Protein AF-H2C6B7-F1 (afdb_monomer)

Nearest PDB structures (foldseek):
  6e90-assembly2_B  TM=6.143E-01  e=3.074E+00  Homo sapiens
  7wkk-assembly1_D  TM=4.097E-01  e=7.605E+00  Xenopus laevis

Mean predicted aligned error: 4.47 Å

Organism: NCBI:txid671065

Radius of gyration: 13.26 Å; Cα contacts (8 Å, |Δi|>4): 82; chains: 1; bounding box: 32×22×39 Å

Secondary structure (DSSP, 8-state):
--HHHHHHHHHHHHHHHHHHHHTT-SSHHHHHHHHHHHHHHTHHHHHHHS-TT-HHIIIIIHHHHHHHHHHHHHHHHHHHH-

Solvent-accessible surface area (backbone atoms only — not comparable to full-atom values): 4363 Å² total; per-residue (Å²): 131,53,40,62,58,52,46,36,49,52,28,28,53,46,13,36,55,48,14,56,58,32,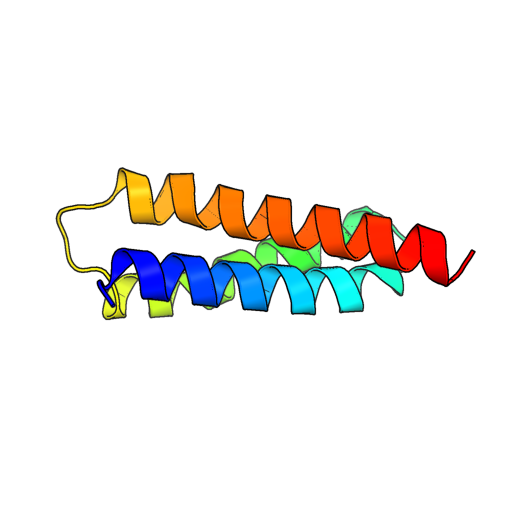68,77,46,96,43,71,69,60,31,53,51,46,49,51,51,54,52,58,70,44,50,65,54,46,61,74,50,46,62,96,86,48,64,64,52,66,60,49,51,28,48,51,37,18,52,50,30,19,50,52,39,32,54,51,48,56,69,71,76,106

Foldseek 3Di:
DALLVVLLVLLLVLLQVLLVVLLPDPDPVVSVVSLVVSLVVCLVVLPVRHDPDPPCSSPPVSNVSSPVSSVVNNVVCVVVVD

Sequence (82 aa):
MDGEDKLLLVRGIVGLVVGAISAFLPTLYYALLLLAIGYISTIPLAGYIAPEGKRRTRYLKGTLTLVVAWLLILVVLYNLVA

pLDDT: mean 87.35, std 10.57, range [55.0, 97.56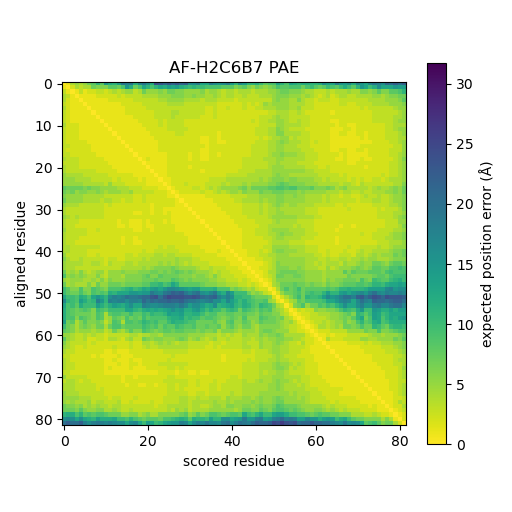]

Structure (mmCIF, N/CA/C/O backbone):
data_AF-H2C6B7-F1
#
_entry.id   AF-H2C6B7-F1
#
loop_
_atom_site.group_PDB
_atom_site.id
_atom_site.type_symbol
_atom_site.label_atom_id
_atom_site.label_alt_id
_atom_site.label_comp_id
_atom_site.label_asym_id
_atom_site.label_entity_id
_atom_site.label_seq_id
_atom_site.pdbx_PDB_ins_code
_atom_site.Cartn_x
_atom_site.Cartn_y
_atom_site.Cartn_z
_atom_site.occupancy
_atom_site.B_iso_or_equiv
_atom_site.auth_seq_id
_atom_site.auth_comp_id
_atom_site.auth_asym_id
_atom_site.auth_atom_id
_atom_site.pdbx_PDB_model_num
ATOM 1 N N . MET A 1 1 ? -19.799 -7.047 7.903 1.00 64.62 1 MET A N 1
ATOM 2 C CA . MET A 1 1 ? -18.328 -6.897 7.931 1.00 64.62 1 MET A CA 1
ATOM 3 C C . MET A 1 1 ? -17.969 -5.896 9.006 1.00 64.62 1 MET A C 1
ATOM 5 O O . MET A 1 1 ? -18.543 -4.805 8.991 1.00 64.62 1 MET A O 1
ATOM 9 N N . ASP A 1 2 ? -17.081 -6.281 9.920 1.00 83.25 2 ASP A N 1
ATOM 10 C CA . ASP A 1 2 ? -16.589 -5.395 10.977 1.00 83.25 2 ASP A CA 1
ATOM 11 C C . ASP A 1 2 ? -15.761 -4.241 10.377 1.00 83.25 2 ASP A C 1
ATOM 13 O O . ASP A 1 2 ? -15.288 -4.319 9.238 1.00 83.25 2 ASP A O 1
ATOM 17 N N . GLY A 1 3 ? -15.585 -3.150 11.125 1.00 81.38 3 GLY A N 1
ATOM 18 C CA . GLY A 1 3 ? -14.734 -2.028 10.710 1.00 81.38 3 GLY A CA 1
ATOM 19 C C . GLY A 1 3 ? -13.281 -2.458 10.460 1.00 81.38 3 GLY A C 1
ATOM 20 O O . GLY A 1 3 ? -12.629 -1.957 9.545 1.00 81.38 3 GLY A O 1
ATOM 21 N N . GLU A 1 4 ? -12.794 -3.445 11.217 1.00 82.75 4 GLU A N 1
ATOM 22 C CA . GLU A 1 4 ? -11.491 -4.088 10.996 1.00 82.75 4 GLU A CA 1
ATOM 23 C C . GLU A 1 4 ? -11.397 -4.710 9.601 1.00 82.75 4 GLU A C 1
ATOM 25 O O . GLU A 1 4 ? -10.514 -4.335 8.831 1.00 82.75 4 GLU A O 1
ATOM 30 N N . ASP A 1 5 ? -12.339 -5.580 9.238 1.00 85.56 5 ASP A N 1
ATOM 31 C CA . ASP A 1 5 ? -12.341 -6.260 7.940 1.00 85.56 5 ASP A CA 1
ATOM 32 C C . ASP A 1 5 ? -12.416 -5.263 6.782 1.00 85.56 5 ASP A C 1
ATOM 34 O O . ASP A 1 5 ? -11.732 -5.418 5.770 1.00 85.56 5 ASP A O 1
ATOM 38 N N . LYS A 1 6 ? -13.222 -4.202 6.935 1.00 87.75 6 LYS A N 1
ATOM 39 C CA . LYS A 1 6 ? -13.339 -3.136 5.930 1.00 87.75 6 LYS A CA 1
ATOM 40 C C . LYS A 1 6 ? -12.011 -2.417 5.733 1.00 87.75 6 LYS A C 1
ATOM 42 O O . LYS A 1 6 ? -11.617 -2.178 4.596 1.00 87.75 6 LYS A O 1
ATOM 47 N N . LEU A 1 7 ? -11.305 -2.098 6.817 1.00 89.00 7 LEU A N 1
ATOM 48 C CA . LEU A 1 7 ? -10.002 -1.446 6.737 1.00 89.00 7 LEU A CA 1
ATOM 49 C C . LEU A 1 7 ? -8.952 -2.351 6.081 1.00 89.00 7 LEU A C 1
ATOM 51 O O . LEU A 1 7 ? -8.180 -1.875 5.249 1.00 89.00 7 LEU A O 1
ATOM 55 N N . LEU A 1 8 ? -8.923 -3.639 6.440 1.00 91.25 8 LEU A N 1
ATOM 56 C CA . LEU A 1 8 ? -8.013 -4.614 5.834 1.00 91.25 8 LEU A CA 1
ATOM 57 C C . LEU A 1 8 ? -8.283 -4.750 4.333 1.00 91.25 8 LEU A C 1
ATOM 59 O O . LEU A 1 8 ? -7.344 -4.704 3.542 1.00 91.25 8 LEU A O 1
ATOM 63 N N . LEU A 1 9 ? -9.557 -4.826 3.937 1.00 92.19 9 LEU A N 1
ATOM 64 C CA . LEU A 1 9 ? -9.961 -4.884 2.536 1.00 92.19 9 LEU A CA 1
ATOM 65 C C . LEU A 1 9 ? -9.526 -3.629 1.769 1.00 92.19 9 LEU A C 1
ATOM 67 O O . LEU A 1 9 ? -8.890 -3.742 0.724 1.00 92.19 9 LEU A O 1
ATOM 71 N N . VAL A 1 10 ? -9.804 -2.434 2.305 1.00 92.69 10 VAL A N 1
ATOM 72 C CA . VAL A 1 10 ? -9.401 -1.159 1.685 1.00 92.69 10 VAL A CA 1
ATOM 73 C C . VAL A 1 10 ? -7.887 -1.101 1.506 1.00 92.69 10 VAL A C 1
ATOM 75 O O . VAL A 1 10 ? -7.408 -0.767 0.428 1.00 92.69 10 VAL A O 1
ATOM 78 N N . ARG A 1 11 ? -7.117 -1.467 2.534 1.00 93.00 11 ARG A N 1
ATOM 79 C CA . ARG A 1 11 ? -5.652 -1.466 2.459 1.00 93.00 11 ARG A CA 1
ATOM 80 C C . ARG A 1 11 ? -5.095 -2.527 1.516 1.00 93.00 11 ARG A C 1
ATOM 82 O O . ARG A 1 11 ? -4.092 -2.260 0.864 1.00 93.00 11 ARG A O 1
ATOM 89 N N . GLY A 1 12 ? -5.755 -3.677 1.399 1.00 95.50 12 GLY A N 1
ATOM 90 C CA . GLY A 1 12 ? -5.449 -4.675 0.379 1.00 95.50 12 GLY A CA 1
ATOM 91 C C . GLY A 1 12 ? -5.647 -4.117 -1.031 1.00 95.50 12 GLY A C 1
ATOM 92 O O . GLY A 1 12 ? -4.725 -4.171 -1.836 1.00 95.50 12 GLY A O 1
ATOM 93 N N . ILE A 1 13 ? -6.800 -3.498 -1.308 1.00 95.88 13 ILE A N 1
ATOM 94 C CA . ILE A 1 13 ? -7.097 -2.877 -2.611 1.00 95.88 13 ILE A CA 1
ATOM 95 C C . ILE A 1 13 ? -6.100 -1.757 -2.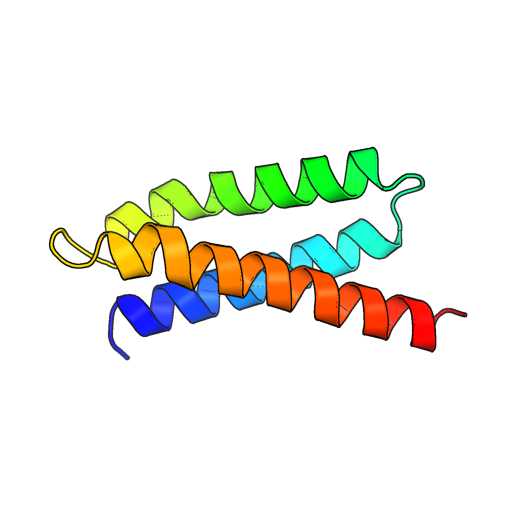928 1.00 95.88 13 ILE A C 1
ATOM 97 O O . ILE A 1 13 ? -5.558 -1.711 -4.029 1.00 95.88 13 ILE A O 1
ATOM 101 N N . VAL A 1 14 ? -5.810 -0.878 -1.965 1.00 96.50 14 VAL A N 1
ATOM 102 C CA . VAL A 1 14 ? -4.814 0.189 -2.144 1.00 96.50 14 VAL A CA 1
ATOM 103 C C . VAL A 1 14 ? -3.431 -0.399 -2.416 1.00 96.50 14 VAL A C 1
ATOM 105 O O . VAL A 1 14 ? -2.757 0.067 -3.328 1.00 96.50 14 VAL A O 1
ATOM 108 N N . GLY A 1 15 ? -3.026 -1.445 -1.690 1.00 97.00 15 GLY A N 1
ATOM 109 C CA . GLY A 1 15 ? -1.774 -2.160 -1.942 1.00 97.00 15 GLY A CA 1
ATOM 110 C C . GLY A 1 15 ? -1.703 -2.737 -3.358 1.00 97.00 15 GLY A C 1
ATOM 111 O O . GLY A 1 15 ? -0.694 -2.549 -4.032 1.00 97.00 15 GLY A O 1
ATOM 112 N N . LEU A 1 16 ? -2.789 -3.350 -3.845 1.00 96.81 16 LEU A N 1
ATOM 113 C CA . LEU A 1 16 ? -2.880 -3.858 -5.219 1.00 96.81 16 LEU A CA 1
ATOM 114 C C . LEU A 1 16 ? -2.724 -2.739 -6.258 1.00 96.81 16 LEU A C 1
ATOM 116 O O . LEU A 1 16 ? -1.916 -2.861 -7.173 1.00 96.81 16 LEU A O 1
ATOM 120 N N . VAL A 1 17 ? -3.460 -1.633 -6.111 1.00 96.50 17 VAL A N 1
ATOM 121 C CA . VAL A 1 17 ? -3.402 -0.499 -7.051 1.00 96.50 17 VAL A CA 1
ATOM 122 C C . V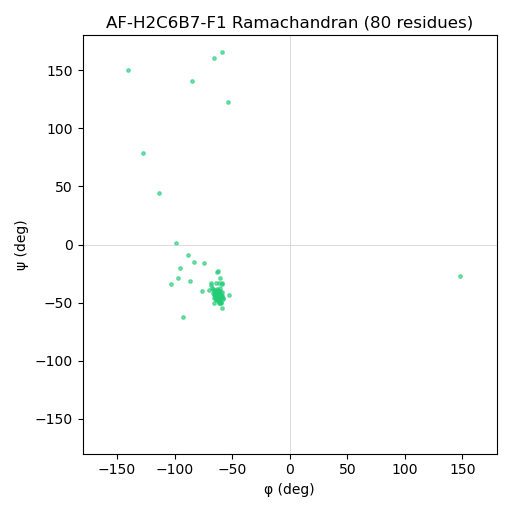AL A 1 17 ? -2.016 0.141 -7.047 1.00 96.50 17 VAL A C 1
ATOM 124 O O . VAL A 1 17 ? -1.416 0.349 -8.099 1.00 96.50 17 VAL A O 1
ATOM 127 N N . VAL A 1 18 ? -1.475 0.419 -5.862 1.00 96.88 18 VAL A N 1
ATOM 128 C CA . VAL A 1 18 ? -0.147 1.019 -5.709 1.00 96.88 18 VAL A CA 1
ATOM 129 C C . VAL A 1 18 ? 0.937 0.091 -6.249 1.00 96.88 18 VAL A C 1
ATOM 131 O O . VAL A 1 18 ? 1.876 0.564 -6.885 1.00 96.88 18 VAL A O 1
ATOM 134 N N . GLY A 1 19 ? 0.810 -1.221 -6.044 1.00 96.06 19 GLY A N 1
ATOM 135 C CA . GLY A 1 19 ? 1.766 -2.206 -6.546 1.00 96.06 19 GLY A CA 1
ATOM 136 C C . GLY A 1 19 ? 1.708 -2.343 -8.061 1.00 96.06 19 GLY A C 1
ATOM 137 O O . GLY A 1 19 ? 2.752 -2.370 -8.706 1.00 96.06 19 GLY A O 1
ATOM 138 N N . ALA A 1 20 ? 0.507 -2.305 -8.641 1.00 95.12 20 ALA A N 1
ATOM 139 C CA . ALA A 1 20 ? 0.331 -2.298 -10.086 1.00 95.12 20 ALA A CA 1
ATOM 140 C C . ALA A 1 20 ? 0.980 -1.074 -10.743 1.00 95.12 20 ALA A C 1
ATOM 142 O O . ALA A 1 20 ? 1.709 -1.221 -11.716 1.00 95.12 20 ALA A O 1
ATOM 143 N N . ILE A 1 21 ? 0.792 0.122 -10.177 1.00 95.06 21 ILE A N 1
ATOM 144 C CA . ILE A 1 21 ? 1.462 1.339 -10.663 1.00 95.06 21 ILE A CA 1
ATOM 145 C C . ILE A 1 21 ? 2.981 1.234 -10.459 1.00 95.06 21 ILE A C 1
ATOM 147 O O . ILE A 1 21 ? 3.753 1.618 -11.334 1.00 95.06 21 ILE A O 1
ATOM 151 N N . SER A 1 22 ? 3.414 0.677 -9.323 1.00 95.19 22 SER A N 1
ATOM 152 C CA . SER A 1 22 ? 4.834 0.516 -8.989 1.00 95.19 22 SER A CA 1
ATOM 153 C C . SER A 1 22 ? 5.594 -0.356 -9.991 1.00 95.19 22 SER A C 1
ATOM 155 O O . SER A 1 22 ? 6.784 -0.125 -10.183 1.00 95.19 22 SER A O 1
ATOM 157 N N . ALA A 1 23 ? 4.932 -1.314 -10.647 1.00 92.31 23 ALA A N 1
ATOM 158 C CA . ALA A 1 23 ? 5.551 -2.179 -11.654 1.00 92.31 23 ALA A CA 1
ATOM 159 C C . ALA A 1 23 ? 6.080 -1.407 -12.877 1.00 92.31 23 ALA A C 1
ATOM 161 O O . ALA A 1 23 ? 6.985 -1.879 -13.556 1.00 92.31 23 ALA A O 1
ATOM 162 N N . PHE A 1 24 ? 5.545 -0.212 -13.140 1.00 91.75 24 PHE A N 1
ATOM 163 C CA . PHE A 1 24 ? 5.950 0.641 -14.261 1.00 91.75 24 PHE A CA 1
ATOM 164 C C . PHE A 1 24 ? 6.922 1.752 -13.849 1.00 91.75 24 PHE A C 1
ATOM 166 O O . PHE A 1 24 ? 7.304 2.581 -14.676 1.00 91.75 24 PHE A O 1
ATOM 173 N N . LEU A 1 25 ? 7.309 1.813 -12.571 1.00 92.62 25 LEU A N 1
ATOM 174 C CA . LEU A 1 25 ? 8.247 2.818 -12.088 1.00 92.62 25 LEU A CA 1
ATOM 175 C C . LEU A 1 25 ? 9.694 2.363 -12.323 1.00 92.62 25 LEU A C 1
ATOM 177 O O . LEU A 1 25 ? 10.026 1.204 -12.084 1.00 92.62 25 LEU A O 1
ATOM 181 N N . PRO A 1 26 ? 10.592 3.279 -12.721 1.00 88.50 26 PRO A N 1
ATOM 182 C CA . PRO A 1 26 ? 11.947 2.920 -13.136 1.00 88.50 26 PRO A CA 1
ATOM 183 C C . PRO A 1 26 ? 12.870 2.537 -11.973 1.00 88.50 26 PRO A C 1
ATOM 185 O O . PRO A 1 26 ? 13.946 1.990 -12.201 1.00 88.50 26 PRO A O 1
ATOM 188 N N . THR A 1 27 ? 12.506 2.860 -10.726 1.00 92.50 27 THR A N 1
ATOM 189 C CA . THR A 1 27 ? 13.351 2.585 -9.558 1.00 92.50 27 THR A CA 1
ATOM 190 C C . THR A 1 27 ? 12.538 2.117 -8.358 1.00 92.50 27 THR A C 1
ATOM 192 O O . THR A 1 27 ? 11.406 2.554 -8.128 1.00 92.50 27 THR A O 1
ATOM 195 N N . LEU A 1 28 ? 13.174 1.285 -7.527 1.00 89.56 28 LEU A N 1
ATOM 196 C CA . LEU A 1 28 ? 12.620 0.847 -6.246 1.00 89.56 28 LEU A CA 1
ATOM 197 C C . LEU A 1 28 ? 12.313 2.033 -5.317 1.00 89.56 28 LEU A C 1
ATOM 199 O O . LEU A 1 28 ? 11.328 1.998 -4.586 1.00 89.56 28 LEU A O 1
ATOM 203 N N . TYR A 1 29 ? 13.112 3.104 -5.371 1.00 94.00 29 TYR A N 1
ATOM 204 C CA . TYR A 1 29 ? 12.888 4.303 -4.562 1.00 94.00 29 TYR A CA 1
ATOM 205 C C . TYR A 1 29 ? 11.527 4.949 -4.846 1.00 94.00 29 TYR A C 1
ATOM 207 O O . TYR A 1 29 ? 10.804 5.277 -3.905 1.00 94.00 29 TYR A O 1
ATOM 215 N N . TYR A 1 30 ? 11.137 5.083 -6.119 1.00 94.00 30 TYR A N 1
ATOM 216 C CA . TYR A 1 30 ? 9.822 5.627 -6.470 1.00 94.00 30 TYR A CA 1
ATOM 217 C C . TYR A 1 30 ? 8.682 4.689 -6.060 1.00 94.00 30 TYR A C 1
ATOM 219 O O . TYR A 1 30 ? 7.657 5.157 -5.568 1.00 94.00 30 TYR A O 1
ATOM 227 N N . ALA A 1 31 ? 8.876 3.376 -6.191 1.00 94.19 31 ALA A N 1
ATOM 228 C CA . ALA A 1 31 ? 7.899 2.379 -5.760 1.00 94.19 31 ALA A CA 1
ATOM 229 C C . ALA A 1 31 ? 7.660 2.414 -4.237 1.00 94.19 31 ALA A C 1
ATOM 231 O O . ALA A 1 31 ? 6.515 2.396 -3.783 1.00 94.19 31 ALA A O 1
ATOM 232 N N . LEU A 1 32 ? 8.723 2.553 -3.437 1.00 94.69 32 LEU A N 1
ATOM 233 C CA . LEU A 1 32 ? 8.626 2.713 -1.982 1.00 94.69 32 LEU A CA 1
ATOM 234 C C . LEU A 1 32 ? 7.972 4.042 -1.580 1.00 94.69 32 LEU A C 1
ATOM 236 O O . LEU A 1 32 ? 7.186 4.084 -0.633 1.00 94.69 32 LEU A O 1
ATOM 240 N N . LEU A 1 33 ? 8.258 5.125 -2.305 1.00 95.94 33 LEU A N 1
ATOM 241 C CA . LEU A 1 33 ? 7.613 6.416 -2.073 1.00 95.94 33 LEU A CA 1
ATOM 242 C C . LEU A 1 33 ? 6.109 6.342 -2.373 1.00 95.94 33 LEU A C 1
ATOM 244 O O . LEU A 1 33 ? 5.299 6.829 -1.584 1.00 95.94 33 LEU A O 1
ATOM 248 N N . LEU A 1 34 ? 5.720 5.664 -3.455 1.00 95.69 34 LEU A N 1
ATOM 249 C CA . LEU A 1 34 ? 4.315 5.439 -3.789 1.00 95.69 34 LEU A CA 1
ATOM 250 C C . LEU A 1 34 ? 3.611 4.564 -2.740 1.00 95.69 34 LEU A C 1
ATOM 252 O O . LEU A 1 34 ? 2.478 4.859 -2.356 1.00 95.69 34 LEU A O 1
ATOM 256 N N . LEU A 1 35 ? 4.294 3.543 -2.213 1.00 96.00 35 LEU A N 1
ATOM 257 C CA . LEU A 1 35 ? 3.811 2.725 -1.098 1.00 96.00 35 LEU A CA 1
ATOM 258 C C . LEU A 1 35 ? 3.532 3.568 0.154 1.00 96.00 35 LEU A C 1
ATOM 260 O O . LEU A 1 35 ? 2.477 3.426 0.777 1.00 96.00 35 LEU A O 1
ATOM 264 N N . ALA A 1 36 ? 4.446 4.480 0.499 1.00 95.50 36 ALA A N 1
ATOM 265 C CA . ALA A 1 36 ? 4.273 5.398 1.620 1.00 95.50 36 ALA A CA 1
ATOM 266 C C . ALA A 1 36 ? 3.082 6.347 1.406 1.00 95.50 36 ALA A C 1
ATOM 268 O O . ALA A 1 36 ? 2.272 6.524 2.318 1.00 95.50 36 ALA A O 1
ATOM 269 N N . ILE A 1 37 ? 2.919 6.898 0.198 1.00 95.31 37 ILE A N 1
ATOM 270 C CA . ILE A 1 37 ? 1.758 7.732 -0.162 1.00 95.31 37 ILE A CA 1
ATOM 271 C C . ILE A 1 37 ? 0.455 6.934 -0.026 1.00 95.31 37 ILE A C 1
ATOM 273 O O . ILE A 1 37 ? -0.505 7.421 0.574 1.00 95.31 37 ILE A O 1
ATOM 277 N N . GLY A 1 38 ? 0.427 5.696 -0.527 1.00 94.31 38 GLY A N 1
ATOM 278 C CA . GLY A 1 38 ? -0.719 4.794 -0.406 1.00 94.31 38 GLY A CA 1
ATOM 279 C C . GLY A 1 38 ? -1.079 4.482 1.045 1.00 94.31 38 GLY A C 1
ATOM 280 O O . GLY A 1 38 ? -2.250 4.427 1.404 1.00 94.31 38 GLY A O 1
ATOM 281 N N . TYR A 1 39 ? -0.089 4.334 1.924 1.00 92.94 39 TYR A N 1
ATOM 282 C CA . TYR A 1 39 ? -0.358 4.192 3.349 1.00 92.94 39 TYR A CA 1
ATOM 283 C C . TYR A 1 39 ? -0.974 5.468 3.940 1.00 92.94 39 TYR A C 1
ATOM 285 O O . TYR A 1 39 ? -2.026 5.391 4.583 1.00 92.94 39 TYR A O 1
ATOM 293 N N . ILE A 1 40 ? -0.360 6.631 3.692 1.00 93.50 40 ILE A N 1
ATOM 294 C CA . ILE A 1 40 ? -0.801 7.929 4.227 1.00 93.50 40 ILE A CA 1
ATOM 295 C C . ILE A 1 40 ? -2.237 8.245 3.795 1.00 93.50 40 ILE A C 1
ATOM 297 O O . ILE A 1 40 ? -3.042 8.670 4.626 1.00 93.50 40 ILE A O 1
ATOM 301 N N . SER A 1 41 ? -2.600 7.958 2.541 1.00 92.06 41 SER A N 1
ATOM 302 C CA . SER A 1 41 ? -3.955 8.191 2.023 1.00 92.06 41 SER A CA 1
ATOM 303 C C . SER A 1 41 ? -5.032 7.366 2.741 1.00 92.06 41 SER A C 1
ATOM 305 O O . SER A 1 41 ? -6.189 7.778 2.804 1.00 92.06 41 SER A O 1
ATOM 307 N N . THR A 1 42 ? -4.665 6.236 3.358 1.00 90.12 42 THR A N 1
ATOM 308 C CA . THR A 1 42 ? -5.599 5.388 4.121 1.00 90.12 42 THR A CA 1
ATOM 309 C C . THR A 1 42 ? -5.728 5.775 5.594 1.00 90.12 42 THR A C 1
ATOM 311 O O . THR A 1 42 ? -6.600 5.244 6.284 1.00 90.12 42 THR A O 1
ATOM 314 N N . ILE A 1 43 ? -4.892 6.685 6.110 1.00 87.12 43 ILE A N 1
ATOM 315 C CA . ILE A 1 43 ? -4.932 7.112 7.520 1.00 87.12 43 ILE A CA 1
ATOM 316 C C . ILE A 1 43 ? -6.274 7.781 7.880 1.00 87.12 43 ILE A C 1
ATOM 318 O O . ILE A 1 43 ? -6.860 7.376 8.890 1.00 87.12 43 ILE A O 1
ATOM 322 N N . PRO A 1 44 ? -6.823 8.723 7.080 1.00 86.56 44 PRO A N 1
ATOM 323 C CA . PRO A 1 44 ? -8.125 9.330 7.369 1.00 86.56 44 PRO A CA 1
ATOM 324 C C . PRO A 1 44 ? -9.261 8.296 7.383 1.00 86.56 44 PRO A C 1
ATOM 326 O O . PRO A 1 44 ? -10.087 8.276 8.296 1.00 86.56 44 PRO A O 1
ATOM 329 N N . LEU A 1 45 ? -9.247 7.367 6.419 1.00 83.19 45 LEU A N 1
ATOM 330 C CA . LEU A 1 45 ? -10.199 6.254 6.321 1.00 83.19 45 LEU A CA 1
ATOM 331 C C . LEU A 1 45 ? -10.130 5.327 7.542 1.00 83.19 45 LEU A C 1
ATOM 333 O O . LEU A 1 45 ? -11.160 4.908 8.064 1.00 83.19 45 LEU A O 1
ATOM 337 N N . ALA A 1 46 ? -8.928 5.044 8.046 1.00 80.94 46 ALA A N 1
ATOM 338 C CA . ALA A 1 46 ? -8.739 4.234 9.246 1.00 80.94 46 ALA A CA 1
ATOM 339 C C . ALA A 1 46 ? -9.329 4.894 10.505 1.00 80.94 46 ALA A C 1
ATOM 341 O O . ALA A 1 46 ? -9.824 4.189 11.390 1.00 80.94 46 ALA A O 1
ATOM 342 N N . GLY A 1 47 ? -9.290 6.229 10.576 1.00 75.88 47 GLY A N 1
ATOM 343 C CA . GLY A 1 47 ? -9.921 7.022 11.631 1.00 75.88 47 GLY A CA 1
ATOM 344 C C . GLY A 1 47 ? -11.444 6.892 11.638 1.00 75.88 47 GLY A C 1
ATOM 345 O O . GLY A 1 47 ? -12.024 6.700 12.704 1.00 75.88 47 GLY A O 1
ATOM 346 N N . TYR A 1 48 ? -12.063 6.924 10.454 1.00 79.75 48 TYR A N 1
ATOM 347 C CA . TYR A 1 48 ? -13.517 6.845 10.279 1.00 79.75 48 TYR A CA 1
ATOM 348 C C . TYR A 1 48 ? -14.079 5.424 10.457 1.00 79.75 48 TYR A C 1
ATOM 350 O O . TYR A 1 48 ? -15.140 5.242 11.045 1.00 79.75 48 TYR A O 1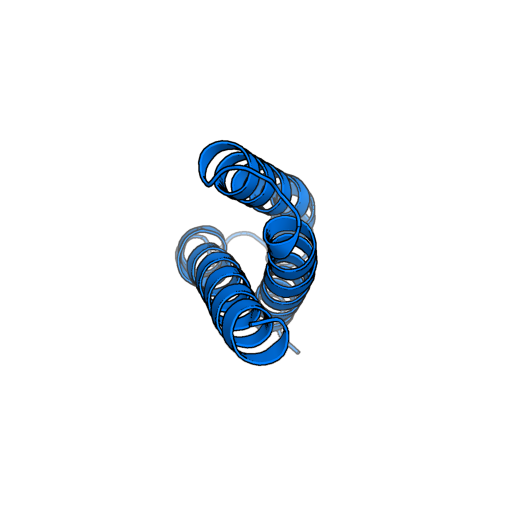
ATOM 358 N N . ILE A 1 49 ? -13.375 4.403 9.954 1.00 77.19 49 ILE A N 1
ATOM 359 C CA . ILE A 1 49 ? -13.929 3.045 9.809 1.00 77.19 49 ILE A CA 1
ATOM 360 C C . ILE A 1 49 ? -13.766 2.179 11.073 1.00 77.19 49 ILE A C 1
ATOM 362 O O . ILE A 1 49 ? -14.601 1.314 11.328 1.00 77.19 49 ILE A O 1
ATOM 366 N N . ALA A 1 50 ? -12.704 2.366 11.862 1.00 68.62 50 ALA A N 1
ATOM 367 C CA . ALA A 1 50 ? -12.367 1.460 12.967 1.00 68.62 50 ALA A CA 1
ATOM 368 C C . ALA A 1 50 ? -12.173 2.224 14.288 1.00 68.62 50 ALA A C 1
ATOM 370 O O . ALA A 1 50 ? -11.016 2.478 14.620 1.00 68.62 50 ALA A O 1
ATOM 371 N N . PRO A 1 51 ? -13.238 2.629 15.013 1.00 65.19 51 PRO A N 1
ATOM 372 C CA . PRO A 1 51 ? -13.163 3.504 16.193 1.00 65.19 51 PRO A CA 1
ATOM 373 C C . PRO A 1 51 ? -12.288 2.968 17.344 1.00 65.19 51 PRO A C 1
ATOM 375 O O . PRO A 1 51 ? -11.843 1.817 17.351 1.00 65.19 51 PRO A O 1
ATOM 378 N N . GLU A 1 52 ? -11.961 3.866 18.278 1.00 59.12 52 GLU A N 1
ATOM 379 C CA . GLU A 1 52 ? -10.921 3.701 19.299 1.00 59.12 52 GLU A CA 1
ATOM 380 C C . GLU A 1 52 ? -11.084 2.415 20.128 1.00 59.12 52 GLU A C 1
ATOM 382 O O . GLU A 1 52 ? -12.119 2.161 20.730 1.00 59.12 52 GLU A O 1
ATOM 387 N N . GLY A 1 53 ? -10.044 1.577 20.123 1.00 61.22 53 GLY A N 1
ATOM 388 C CA . GLY A 1 53 ? -10.025 0.281 20.818 1.00 61.22 53 GLY A CA 1
ATOM 389 C C . GLY A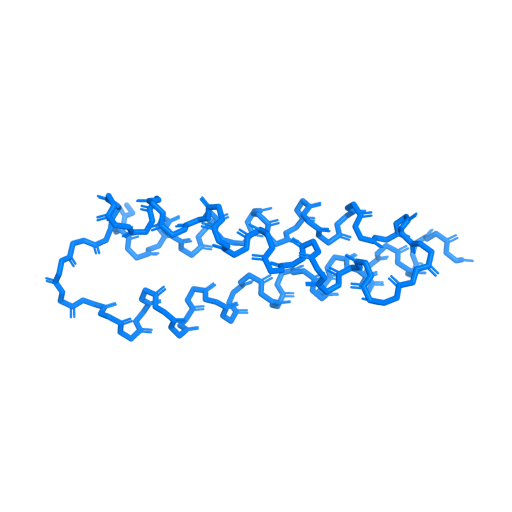 1 53 ? -9.175 -0.774 20.106 1.00 61.22 53 GLY A C 1
ATOM 390 O O . GLY A 1 53 ? -8.572 -1.631 20.743 1.00 61.22 53 GLY A O 1
ATOM 391 N N . LYS A 1 54 ? -9.014 -0.661 18.779 1.00 66.56 54 LYS A N 1
ATOM 392 C CA . LYS A 1 54 ? -8.253 -1.618 17.950 1.00 66.56 54 LYS A CA 1
ATOM 393 C C . LYS A 1 54 ? -6.977 -1.029 17.326 1.00 66.56 54 LYS A C 1
ATOM 395 O O . LYS A 1 54 ? -6.678 -1.263 16.154 1.00 66.56 54 LYS A O 1
ATOM 400 N N . ARG A 1 55 ? -6.176 -0.275 18.097 1.00 67.69 55 ARG A N 1
ATOM 401 C CA . ARG A 1 55 ? -4.923 0.365 17.611 1.00 67.69 55 ARG A CA 1
ATOM 402 C C . ARG A 1 55 ? -3.962 -0.622 16.931 1.00 67.69 55 ARG A C 1
ATOM 404 O O . ARG A 1 55 ? -3.440 -0.319 15.861 1.00 67.69 55 ARG A O 1
ATOM 411 N N . ARG A 1 56 ? -3.763 -1.815 17.506 1.00 67.06 56 ARG A N 1
ATOM 412 C CA . ARG A 1 56 ? -2.871 -2.850 16.944 1.00 67.06 56 ARG A CA 1
ATOM 413 C C . ARG A 1 56 ? -3.331 -3.313 15.560 1.00 67.06 56 ARG A C 1
ATOM 415 O O . ARG A 1 56 ? -2.521 -3.440 14.650 1.00 67.06 56 ARG A O 1
ATOM 422 N N . THR A 1 57 ? -4.629 -3.513 15.378 1.00 67.88 57 THR A N 1
ATOM 423 C CA . THR A 1 57 ? -5.206 -3.840 14.071 1.00 67.88 57 THR A CA 1
ATOM 424 C C . THR A 1 57 ? -5.054 -2.677 13.089 1.00 67.88 57 THR A C 1
ATOM 426 O O . THR A 1 57 ? -4.619 -2.878 11.956 1.00 67.88 57 THR A O 1
ATOM 429 N N . ARG A 1 58 ? -5.370 -1.455 13.536 1.00 69.56 58 ARG A N 1
ATOM 430 C CA . ARG A 1 58 ? -5.373 -0.244 12.706 1.00 69.56 58 ARG A CA 1
ATOM 431 C C . ARG A 1 58 ? -3.984 0.088 12.146 1.00 69.56 58 ARG A C 1
ATOM 433 O O . ARG A 1 58 ? -3.871 0.470 10.983 1.00 69.56 58 ARG A O 1
ATOM 440 N N . TYR A 1 59 ? -2.928 -0.074 12.943 1.00 75.50 59 TYR A N 1
ATOM 441 C CA . TYR A 1 59 ? -1.566 0.309 12.547 1.00 75.50 59 TYR A CA 1
ATOM 442 C C . TYR A 1 59 ? -0.671 -0.863 12.153 1.00 75.50 59 TYR A C 1
ATOM 444 O O . TYR A 1 59 ? 0.150 -0.701 11.260 1.00 75.50 59 TYR A O 1
ATOM 452 N N . LEU A 1 60 ? -0.815 -2.035 12.773 1.00 80.44 60 LEU A N 1
ATOM 453 C CA . LEU A 1 60 ? 0.080 -3.162 12.508 1.00 80.44 60 LEU A CA 1
ATOM 454 C C . LEU A 1 60 ? -0.496 -4.068 11.419 1.00 80.44 60 LEU A C 1
ATOM 456 O O . LEU A 1 60 ? 0.076 -4.162 10.336 1.00 80.44 60 LEU A O 1
ATOM 460 N N . LYS A 1 61 ? -1.670 -4.671 11.670 1.00 84.50 61 LYS A N 1
ATOM 461 C CA . LYS A 1 61 ? -2.295 -5.601 10.712 1.00 84.50 61 LYS A CA 1
ATOM 462 C C . LYS A 1 61 ? -2.581 -4.917 9.379 1.00 84.50 61 LYS A C 1
ATOM 464 O O . LYS A 1 61 ? -2.168 -5.422 8.347 1.00 84.50 61 LYS A O 1
ATOM 469 N N . GLY A 1 62 ? -3.215 -3.744 9.401 1.00 84.94 62 GLY A N 1
ATOM 470 C CA . GLY A 1 62 ? -3.564 -3.047 8.165 1.00 84.94 62 GLY A CA 1
ATOM 471 C C . GLY A 1 62 ? -2.351 -2.652 7.321 1.00 84.94 62 GLY A C 1
ATOM 472 O O . GLY A 1 62 ? -2.408 -2.735 6.100 1.00 84.94 62 GLY A O 1
ATOM 473 N N . THR A 1 63 ? -1.255 -2.214 7.944 1.00 89.50 63 THR A N 1
ATOM 474 C CA . THR A 1 63 ? -0.025 -1.863 7.207 1.00 89.50 63 THR A CA 1
ATOM 475 C C . THR A 1 63 ? 0.590 -3.102 6.581 1.00 89.50 63 THR A C 1
ATOM 477 O O . THR A 1 63 ? 0.971 -3.079 5.417 1.00 89.50 63 THR A O 1
ATOM 480 N N . LEU A 1 64 ? 0.612 -4.207 7.326 1.00 92.50 64 LEU A N 1
ATOM 481 C CA . LEU A 1 64 ? 1.120 -5.481 6.839 1.00 92.50 64 LEU A CA 1
ATOM 482 C C . LEU A 1 64 ? 0.287 -5.991 5.654 1.00 92.50 64 LEU A C 1
ATOM 484 O O . LEU A 1 64 ? 0.858 -6.410 4.655 1.00 92.50 64 LEU A O 1
ATOM 488 N N . THR A 1 65 ? -1.042 -5.857 5.702 1.00 94.75 65 THR A N 1
ATOM 489 C CA . THR A 1 65 ? -1.927 -6.173 4.569 1.00 94.75 65 THR A CA 1
ATOM 490 C C . THR A 1 65 ? -1.609 -5.338 3.331 1.00 94.75 65 THR A C 1
ATOM 492 O O . THR A 1 65 ? -1.531 -5.890 2.239 1.00 94.75 65 THR A O 1
ATOM 495 N N . LEU A 1 66 ? -1.388 -4.030 3.492 1.00 94.69 66 LEU A N 1
ATOM 496 C CA . LEU A 1 66 ? -1.031 -3.138 2.387 1.00 94.69 66 LEU A CA 1
ATOM 497 C C . LEU A 1 66 ? 0.310 -3.531 1.750 1.00 94.69 66 LEU A C 1
ATOM 499 O O . LEU A 1 66 ? 0.391 -3.658 0.532 1.00 94.69 66 LEU A O 1
ATOM 503 N N . VAL A 1 67 ? 1.338 -3.772 2.568 1.00 95.88 67 VAL A N 1
ATOM 504 C CA . VAL A 1 67 ? 2.679 -4.162 2.100 1.00 95.88 67 VAL A CA 1
ATOM 505 C C . VAL A 1 67 ? 2.655 -5.529 1.419 1.00 95.88 67 VAL A C 1
ATOM 507 O O . VAL A 1 67 ? 3.239 -5.686 0.352 1.00 95.88 67 VAL A O 1
ATOM 510 N N . VAL A 1 68 ? 1.961 -6.511 2.000 1.00 97.00 68 VAL A N 1
ATOM 511 C CA . VAL A 1 68 ? 1.844 -7.854 1.415 1.00 97.00 68 VAL A CA 1
ATOM 512 C C . VAL A 1 68 ? 1.095 -7.799 0.086 1.00 97.00 68 VAL A C 1
ATOM 514 O O . VAL A 1 68 ? 1.577 -8.358 -0.892 1.00 97.00 68 VAL A O 1
ATOM 517 N N . ALA A 1 69 ? -0.037 -7.093 0.012 1.00 96.75 69 ALA A N 1
ATOM 518 C CA . ALA A 1 69 ? -0.780 -6.940 -1.239 1.00 96.75 69 ALA A CA 1
ATOM 519 C C . ALA A 1 69 ? 0.060 -6.247 -2.327 1.00 96.75 69 ALA A C 1
ATOM 521 O O . ALA A 1 69 ? 0.068 -6.696 -3.472 1.00 96.75 69 ALA A O 1
ATOM 522 N N . TRP A 1 70 ? 0.806 -5.203 -1.954 1.00 97.56 70 TRP A N 1
ATOM 523 C CA . TRP A 1 70 ? 1.730 -4.494 -2.840 1.00 97.56 70 TRP A CA 1
ATOM 524 C C . TRP A 1 70 ? 2.858 -5.392 -3.367 1.00 97.56 70 TRP A C 1
ATOM 526 O O . TRP A 1 70 ? 3.115 -5.406 -4.570 1.00 97.56 70 TRP A O 1
ATOM 536 N N . LEU A 1 71 ? 3.497 -6.185 -2.499 1.00 96.00 71 LEU A N 1
ATOM 537 C CA . LEU A 1 71 ? 4.540 -7.131 -2.908 1.00 96.00 71 LEU A CA 1
ATOM 538 C C . LEU A 1 71 ? 3.988 -8.228 -3.820 1.00 96.00 71 LEU A C 1
ATOM 540 O O . LEU A 1 71 ? 4.601 -8.538 -4.838 1.00 96.00 71 LEU A O 1
ATOM 544 N N . LEU A 1 72 ? 2.841 -8.817 -3.471 1.00 96.19 72 LEU A N 1
ATOM 545 C CA . LEU A 1 72 ? 2.263 -9.926 -4.231 1.00 96.19 72 LEU A CA 1
ATOM 546 C C . LEU A 1 72 ? 1.925 -9.513 -5.662 1.00 96.19 72 LEU A C 1
ATOM 548 O O . LEU A 1 72 ? 2.290 -10.226 -6.594 1.00 96.19 72 LEU A O 1
ATOM 552 N N . ILE A 1 73 ? 1.276 -8.360 -5.857 1.00 95.38 73 ILE A N 1
ATOM 553 C CA . ILE A 1 73 ? 0.944 -7.910 -7.213 1.00 95.38 73 ILE A CA 1
ATOM 554 C C . ILE A 1 73 ? 2.191 -7.533 -8.013 1.00 95.38 73 ILE A C 1
ATOM 556 O O . ILE A 1 73 ? 2.239 -7.807 -9.206 1.00 95.38 73 ILE A O 1
ATOM 560 N N . LEU A 1 74 ? 3.218 -6.969 -7.367 1.00 91.69 74 LEU A N 1
ATOM 561 C CA . LEU A 1 74 ? 4.496 -6.697 -8.019 1.00 91.69 74 LEU A CA 1
ATOM 562 C C . LEU A 1 74 ? 5.135 -7.988 -8.522 1.00 91.69 74 LEU A C 1
ATOM 564 O O . LEU A 1 74 ? 5.487 -8.066 -9.692 1.00 91.69 74 LEU A O 1
ATOM 568 N N . VAL A 1 75 ? 5.236 -9.012 -7.669 1.00 92.44 75 VAL A N 1
ATOM 569 C CA . VAL A 1 75 ? 5.782 -10.320 -8.060 1.00 92.44 75 VAL A CA 1
ATOM 570 C C . VAL A 1 75 ? 4.983 -10.906 -9.221 1.00 92.44 75 VA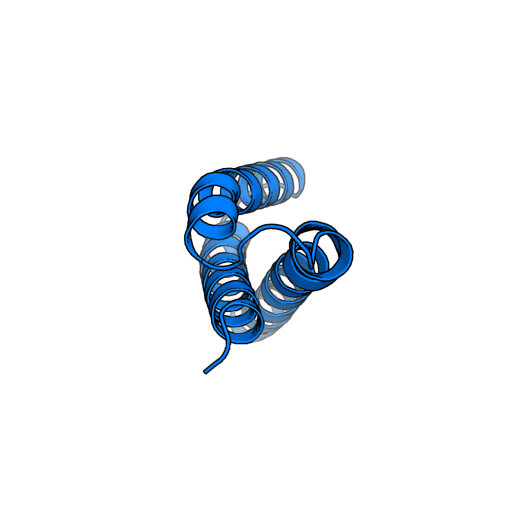L A C 1
ATOM 572 O O . VAL A 1 75 ? 5.578 -11.344 -10.200 1.00 92.44 75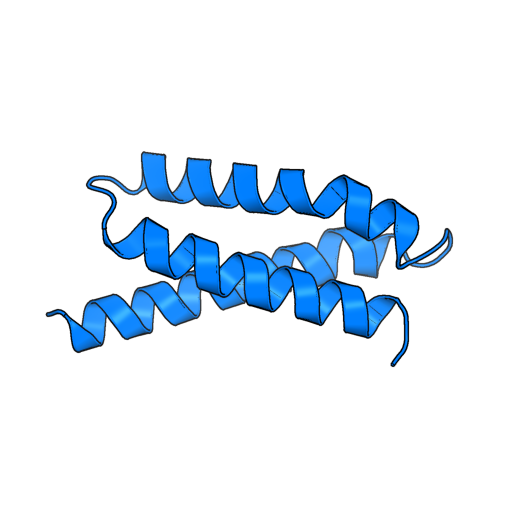 VAL A O 1
ATOM 575 N N . VAL A 1 76 ? 3.650 -10.880 -9.150 1.00 93.75 76 VAL A N 1
ATOM 576 C CA . VAL A 1 76 ? 2.789 -11.381 -10.230 1.00 93.75 76 VAL A CA 1
ATOM 577 C C . VAL A 1 76 ? 3.045 -10.629 -11.536 1.00 93.75 76 VAL A C 1
ATOM 579 O O . VAL A 1 76 ? 3.297 -11.264 -12.553 1.00 93.75 76 VAL A O 1
ATOM 582 N N . LEU A 1 77 ? 3.037 -9.295 -11.525 1.00 92.25 77 LEU A N 1
ATOM 583 C CA . LEU A 1 77 ? 3.238 -8.496 -12.736 1.00 92.25 77 LEU A CA 1
ATOM 584 C C . LEU A 1 77 ? 4.640 -8.665 -13.316 1.00 92.25 77 LEU A C 1
ATOM 586 O O . LEU A 1 77 ? 4.766 -8.815 -14.526 1.00 92.25 77 LEU A O 1
ATOM 590 N N . TYR A 1 78 ? 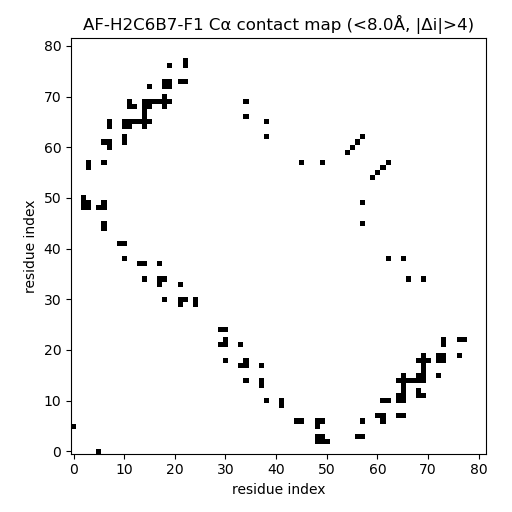5.676 -8.730 -12.479 1.00 86.62 78 TYR A N 1
ATOM 591 C CA . TYR A 1 78 ? 7.029 -9.027 -12.948 1.00 86.62 78 TYR A CA 1
ATOM 592 C C . TYR A 1 78 ? 7.131 -10.404 -13.610 1.00 86.62 78 TYR A C 1
ATOM 594 O O . TYR A 1 78 ? 7.894 -10.542 -14.553 1.00 86.62 78 TYR A O 1
ATOM 602 N N . ASN A 1 79 ? 6.367 -11.406 -13.162 1.00 89.44 79 ASN A N 1
ATOM 603 C CA . ASN A 1 79 ? 6.358 -12.739 -13.780 1.00 89.44 79 ASN A CA 1
ATOM 604 C C . ASN A 1 79 ? 5.437 -12.852 -15.008 1.00 89.44 79 ASN A C 1
ATOM 606 O O . ASN A 1 79 ? 5.528 -13.837 -15.730 1.00 89.44 79 ASN A O 1
ATOM 610 N N . LEU A 1 80 ? 4.520 -11.903 -15.224 1.00 86.75 80 LEU A N 1
ATOM 611 C CA . LEU A 1 80 ? 3.617 -11.890 -16.385 1.00 86.75 80 LEU A CA 1
ATOM 612 C C . LEU A 1 80 ? 4.116 -10.997 -17.525 1.00 86.75 80 LEU A C 1
ATOM 614 O O . LEU A 1 80 ? 3.740 -11.210 -18.674 1.00 86.75 80 LEU A O 1
ATOM 618 N N . VAL A 1 81 ? 4.875 -9.952 -17.191 1.00 74.31 81 VAL A N 1
ATOM 619 C CA . VAL A 1 81 ? 5.397 -8.960 -18.143 1.00 74.31 81 VAL A CA 1
ATOM 620 C C . VAL A 1 81 ? 6.827 -9.298 -18.594 1.00 74.31 81 VAL A C 1
ATOM 622 O O . VAL A 1 81 ? 7.249 -8.806 -19.639 1.00 74.31 81 VAL A O 1
ATOM 625 N N . ALA A 1 82 ? 7.557 -10.120 -17.830 1.00 55.00 82 ALA A N 1
ATOM 626 C CA . ALA A 1 82 ? 8.837 -10.707 -18.244 1.00 55.00 82 ALA A CA 1
ATOM 627 C C . ALA A 1 82 ? 8.626 -11.938 -19.135 1.00 55.00 82 ALA A C 1
ATOM 629 O O . ALA A 1 82 ? 9.449 -12.117 -20.060 1.00 55.00 82 ALA A O 1
#